Protein AF-A0AAE2YFQ4-F1 (afdb_monomer_lite)

Foldseek 3Di:
DDDDDDDPVLVVLLVVLCVVVQHDDPVLSVVLSVQCVVVVSPSVSSNVSSVVVCVVPPHPHPDD

Secondary structure (DSSP, 8-state):
-------HHHHHHHHHHHHHTT--SHHHHHHHHHHHHHHTT-HHHHHHHHHHHHHSS-------

pLDDT: mean 80.58, std 14.74, range [39.72, 92.38]

Sequence (64 aa):
MVRVKLSEEERAIVKEVMDELGISGGRVKMLVEAVGVRTGFDKRRMRVAVKRALVGGEPIVKKK

Radius of gyration: 11.1 Å; chains: 1; bounding box: 32×21×25 Å

Structure (mmCIF, N/CA/C/O backbone):
data_AF-A0AAE2YFQ4-F1
#
_entry.id   AF-A0AAE2YFQ4-F1
#
loop_
_atom_site.group_PDB
_atom_site.id
_atom_site.type_symbol
_atom_site.label_atom_id
_atom_site.label_alt_id
_atom_site.label_comp_id
_atom_site.label_asym_id
_atom_site.label_entity_id
_atom_site.label_seq_id
_atom_site.pdbx_PDB_ins_code
_atom_site.Cartn_x
_atom_site.Cartn_y
_atom_site.Cartn_z
_atom_site.occupancy
_atom_site.B_iso_or_equiv
_atom_site.auth_seq_id
_atom_site.auth_comp_id
_atom_site.auth_asym_id
_atom_site.auth_atom_id
_atom_site.pdbx_PDB_model_num
ATOM 1 N N . MET A 1 1 ? -11.783 11.133 -12.337 1.00 49.50 1 MET A N 1
ATOM 2 C CA . MET A 1 1 ? -10.681 10.527 -11.556 1.00 49.50 1 MET A CA 1
ATOM 3 C C . MET A 1 1 ? -11.043 10.657 -10.081 1.00 49.50 1 MET A C 1
ATOM 5 O O . MET A 1 1 ? -11.084 11.773 -9.580 1.00 49.50 1 MET A O 1
ATOM 9 N N . VAL A 1 2 ? -11.461 9.570 -9.426 1.00 51.69 2 VAL A N 1
ATOM 10 C CA . VAL A 1 2 ? -11.984 9.623 -8.048 1.00 51.69 2 VAL A CA 1
ATOM 11 C C . VAL A 1 2 ? -10.811 9.844 -7.092 1.00 51.69 2 VAL A C 1
ATOM 13 O O . VAL A 1 2 ? -9.934 8.992 -6.991 1.00 51.69 2 VAL A O 1
ATOM 16 N N . ARG A 1 3 ? -10.756 11.002 -6.423 1.00 59.03 3 ARG A N 1
ATOM 17 C CA . ARG A 1 3 ? -9.817 11.223 -5.315 1.00 59.03 3 ARG A CA 1
ATOM 18 C C . ARG A 1 3 ? -10.317 10.418 -4.123 1.00 59.03 3 ARG A C 1
ATOM 20 O O . ARG A 1 3 ? -11.324 10.784 -3.522 1.00 59.03 3 ARG A O 1
ATOM 27 N N . VAL A 1 4 ? -9.622 9.335 -3.794 1.00 69.81 4 VAL A N 1
ATOM 28 C CA . VAL A 1 4 ? -9.855 8.618 -2.541 1.00 69.81 4 VAL A CA 1
ATOM 29 C C . VAL A 1 4 ? -9.503 9.576 -1.399 1.00 69.81 4 VAL A C 1
ATOM 31 O O . VAL A 1 4 ? -8.364 10.033 -1.290 1.00 69.81 4 VAL A O 1
ATOM 34 N N . LYS A 1 5 ? -10.491 9.956 -0.584 1.00 81.12 5 LYS A N 1
ATOM 35 C CA . LYS A 1 5 ? -10.244 10.722 0.642 1.00 81.12 5 LYS A CA 1
ATOM 36 C C . LYS A 1 5 ? -9.767 9.742 1.708 1.00 81.12 5 LYS A C 1
ATOM 38 O O . LYS A 1 5 ? -10.585 9.037 2.276 1.00 81.12 5 LYS A O 1
ATOM 43 N N . LEU A 1 6 ? -8.455 9.709 1.919 1.00 84.19 6 LEU A N 1
ATOM 44 C CA . LEU A 1 6 ? -7.812 8.889 2.943 1.00 84.19 6 LEU A CA 1
ATOM 45 C C . LEU A 1 6 ? -7.597 9.681 4.230 1.00 84.19 6 LEU A C 1
ATOM 47 O O . LEU A 1 6 ? -7.135 10.832 4.154 1.00 84.19 6 LEU A O 1
ATOM 51 N N . SER A 1 7 ? -7.853 9.043 5.371 1.00 91.12 7 SER A N 1
ATOM 52 C CA . SER A 1 7 ? -7.435 9.510 6.695 1.00 91.12 7 SER A CA 1
ATOM 53 C C . SER A 1 7 ? -5.904 9.518 6.823 1.00 91.12 7 SER A C 1
ATOM 55 O O . SER A 1 7 ? -5.182 8.978 5.978 1.00 91.12 7 SER A O 1
ATOM 57 N N . GLU A 1 8 ? -5.376 10.158 7.867 1.00 89.12 8 GLU A N 1
ATOM 58 C CA . GLU A 1 8 ? -3.928 10.157 8.118 1.00 89.12 8 GLU A CA 1
ATOM 59 C C . GLU A 1 8 ? -3.392 8.747 8.406 1.00 89.12 8 GLU A C 1
ATOM 61 O O . GLU A 1 8 ? -2.327 8.382 7.907 1.00 89.12 8 GLU A O 1
ATOM 66 N N . GLU A 1 9 ? -4.168 7.924 9.112 1.00 89.75 9 GLU A N 1
ATOM 67 C CA . GLU A 1 9 ? -3.835 6.527 9.407 1.00 89.75 9 GLU A CA 1
ATOM 68 C C . GLU A 1 9 ? -3.783 5.680 8.131 1.00 89.75 9 GLU A C 1
ATOM 70 O O . GLU A 1 9 ? -2.824 4.946 7.889 1.00 89.75 9 GLU A O 1
ATOM 75 N N . GLU A 1 10 ? -4.777 5.832 7.256 1.00 90.94 10 GLU A N 1
ATOM 76 C CA . GLU A 1 10 ? -4.838 5.118 5.981 1.00 90.94 10 GLU A CA 1
ATOM 77 C C . GLU A 1 10 ? -3.671 5.509 5.063 1.00 90.94 10 GLU A C 1
ATOM 79 O O . GLU A 1 10 ? -3.081 4.660 4.389 1.00 90.94 10 GLU A O 1
ATOM 84 N N . ARG A 1 11 ? -3.272 6.789 5.072 1.00 90.06 11 ARG A N 1
ATOM 85 C CA . ARG A 1 11 ? -2.083 7.262 4.346 1.00 90.06 11 ARG A CA 1
ATOM 86 C C . ARG A 1 11 ? -0.794 6.673 4.907 1.00 90.06 11 ARG A C 1
ATOM 88 O O . ARG A 1 11 ? 0.097 6.352 4.118 1.00 90.06 11 A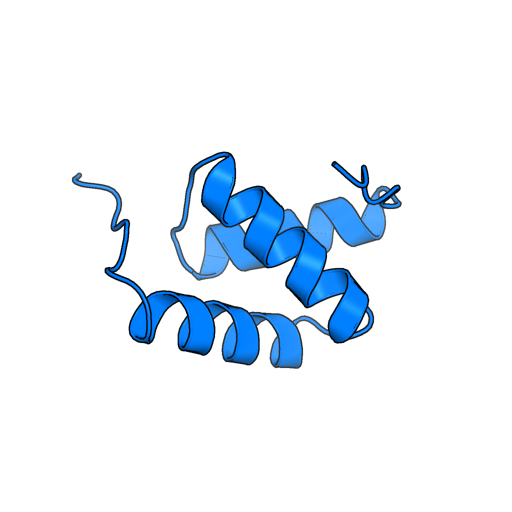RG A O 1
ATOM 95 N N . ALA A 1 12 ? -0.685 6.531 6.227 1.00 92.38 12 ALA A N 1
ATOM 96 C CA . ALA A 1 12 ? 0.464 5.892 6.859 1.00 92.38 12 ALA A CA 1
ATOM 97 C C . ALA A 1 12 ? 0.566 4.418 6.439 1.00 92.38 12 ALA A C 1
ATOM 99 O O . ALA A 1 12 ? 1.632 3.980 6.011 1.00 92.38 12 ALA A O 1
ATOM 100 N N . ILE A 1 13 ? -0.557 3.692 6.435 1.00 91.06 13 ILE A N 1
ATOM 101 C CA . ILE A 1 13 ? -0.628 2.298 5.975 1.00 91.06 13 ILE A CA 1
ATOM 102 C C . ILE A 1 13 ? -0.196 2.171 4.509 1.00 91.06 13 ILE A C 1
ATOM 104 O O . ILE A 1 13 ? 0.615 1.310 4.171 1.00 91.06 13 ILE A O 1
ATOM 108 N N . VAL A 1 14 ? -0.702 3.041 3.629 1.00 91.06 14 VAL A N 1
ATOM 109 C CA . VAL A 1 14 ? -0.307 3.062 2.212 1.00 91.06 14 VAL A CA 1
ATOM 110 C C . VAL A 1 14 ? 1.197 3.295 2.069 1.00 91.06 14 VAL A C 1
ATOM 112 O O . VAL A 1 14 ? 1.846 2.597 1.291 1.00 91.06 14 VAL A O 1
ATOM 115 N N . LYS A 1 15 ? 1.757 4.244 2.828 1.00 90.75 15 LYS A N 1
ATOM 116 C CA . LYS A 1 15 ? 3.189 4.555 2.792 1.00 90.75 15 LYS A CA 1
ATOM 117 C C . LYS A 1 15 ? 4.035 3.369 3.254 1.00 90.75 15 LYS A C 1
ATOM 119 O O . LYS A 1 15 ? 4.956 2.992 2.541 1.00 90.75 15 LYS A O 1
ATOM 124 N N . GLU A 1 16 ? 3.685 2.741 4.374 1.00 92.00 16 GLU A N 1
ATOM 125 C CA . GLU A 1 16 ? 4.392 1.555 4.865 1.00 92.00 16 GLU A CA 1
ATOM 126 C C . GLU A 1 16 ? 4.367 0.406 3.852 1.00 92.00 16 GLU A C 1
ATOM 128 O O . GLU A 1 16 ? 5.401 -0.196 3.588 1.00 92.00 16 GLU A O 1
ATOM 133 N N . VAL A 1 17 ? 3.215 0.125 3.231 1.00 90.50 17 VAL A N 1
ATOM 134 C CA . VAL A 1 17 ? 3.109 -0.930 2.207 1.00 90.50 17 VAL A CA 1
ATOM 135 C C . VAL A 1 17 ? 3.976 -0.606 0.985 1.00 90.50 17 VAL A C 1
ATOM 137 O O . VAL A 1 17 ? 4.575 -1.509 0.400 1.00 90.50 17 VAL A O 1
ATOM 140 N N . MET A 1 18 ? 4.055 0.666 0.586 1.00 89.44 18 MET A N 1
ATOM 141 C CA . MET A 1 18 ? 4.938 1.098 -0.500 1.00 89.44 18 MET A CA 1
ATOM 142 C C . MET A 1 18 ? 6.419 0.947 -0.131 1.00 89.44 18 MET A C 1
ATOM 144 O O . MET A 1 18 ? 7.184 0.431 -0.947 1.00 89.44 18 MET A O 1
ATOM 148 N N . ASP A 1 19 ? 6.805 1.347 1.082 1.00 90.88 19 ASP A N 1
ATOM 149 C CA . ASP A 1 19 ? 8.180 1.256 1.582 1.00 90.88 19 ASP A CA 1
ATOM 150 C C . ASP A 1 19 ? 8.623 -0.212 1.745 1.00 90.88 19 ASP A C 1
ATOM 152 O O . ASP A 1 19 ? 9.695 -0.582 1.267 1.00 90.88 19 ASP A O 1
ATOM 156 N N . GLU A 1 20 ? 7.776 -1.079 2.315 1.00 88.31 20 GLU A N 1
ATOM 157 C CA . GLU A 1 20 ? 8.045 -2.519 2.474 1.00 88.31 20 GLU A CA 1
ATOM 158 C C . GLU A 1 20 ? 8.257 -3.237 1.136 1.00 88.31 20 GLU A C 1
ATOM 160 O O . GLU A 1 20 ? 9.069 -4.156 1.030 1.00 88.31 20 GLU A O 1
ATOM 165 N N . LEU A 1 21 ? 7.511 -2.838 0.106 1.00 85.00 21 LEU A N 1
ATOM 166 C CA . LEU A 1 21 ? 7.636 -3.406 -1.233 1.00 85.00 21 LEU A CA 1
ATOM 167 C C . LEU A 1 21 ? 8.721 -2.703 -2.070 1.00 85.00 21 LEU A C 1
ATOM 169 O O . LEU A 1 21 ? 8.971 -3.111 -3.204 1.00 85.00 21 LEU A O 1
ATOM 173 N N . GLY A 1 22 ? 9.359 -1.658 -1.532 1.00 86.44 22 GLY A N 1
ATOM 174 C CA . GLY A 1 22 ? 10.407 -0.891 -2.205 1.00 86.44 22 GLY A CA 1
ATOM 175 C C . GLY A 1 22 ? 9.916 -0.100 -3.420 1.00 86.44 22 GLY A C 1
ATOM 176 O O . GLY A 1 22 ? 10.697 0.163 -4.338 1.00 86.44 22 GLY A O 1
ATOM 177 N N . ILE A 1 23 ? 8.633 0.265 -3.461 1.00 84.19 23 ILE A N 1
ATOM 178 C CA . ILE A 1 23 ? 8.007 0.859 -4.642 1.00 84.19 23 ILE A CA 1
ATOM 179 C C . ILE A 1 23 ? 7.861 2.365 -4.477 1.00 84.19 23 ILE A C 1
ATOM 181 O O . ILE A 1 23 ? 7.488 2.879 -3.426 1.00 84.19 23 ILE A O 1
ATOM 185 N N . SER A 1 24 ? 8.079 3.092 -5.564 1.00 81.25 24 SER A N 1
ATOM 186 C CA . SER A 1 24 ? 7.881 4.537 -5.611 1.00 81.25 24 SER A CA 1
ATOM 187 C C . SER A 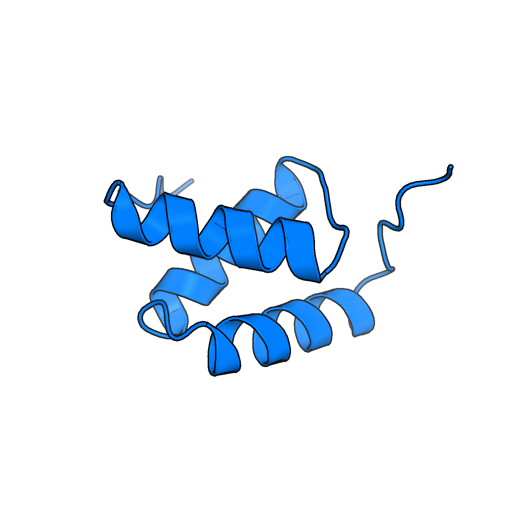1 24 ? 7.235 4.955 -6.921 1.00 81.25 24 SER A C 1
ATOM 189 O O . SER A 1 24 ? 7.519 4.374 -7.964 1.00 81.25 24 SER A O 1
ATOM 191 N N . GLY A 1 25 ? 6.414 6.003 -6.879 1.00 82.94 25 GLY A N 1
ATOM 192 C CA . GLY A 1 25 ? 5.827 6.614 -8.070 1.00 82.94 25 GLY A CA 1
ATOM 193 C C . GLY A 1 25 ? 4.335 6.890 -7.917 1.00 82.94 25 GLY A C 1
ATOM 194 O O . GLY A 1 25 ? 3.610 6.141 -7.265 1.00 82.94 25 GLY A O 1
ATOM 195 N N . GLY A 1 26 ? 3.862 7.970 -8.546 1.00 83.00 26 GLY A N 1
ATOM 196 C CA . GLY A 1 26 ? 2.468 8.415 -8.425 1.00 83.00 26 GLY A CA 1
ATOM 197 C C . GLY A 1 26 ? 1.444 7.398 -8.942 1.00 83.00 26 GLY A C 1
ATOM 198 O O . GLY A 1 26 ? 0.392 7.231 -8.332 1.00 83.00 26 GLY A O 1
ATOM 199 N N . ARG A 1 27 ? 1.770 6.662 -10.016 1.00 80.44 27 ARG A N 1
ATOM 200 C CA . ARG A 1 27 ? 0.898 5.609 -10.570 1.00 80.44 27 ARG A CA 1
ATOM 201 C C . ARG A 1 27 ? 0.736 4.430 -9.612 1.00 80.44 27 ARG A C 1
ATOM 203 O O . ARG A 1 27 ? -0.379 3.967 -9.401 1.00 80.44 27 ARG A O 1
ATOM 210 N N . VAL A 1 28 ? 1.833 3.977 -9.000 1.00 83.69 28 VAL A N 1
ATOM 211 C CA . VAL A 1 28 ? 1.771 2.877 -8.031 1.00 83.69 28 VAL A CA 1
ATOM 212 C C . VAL A 1 28 ? 1.103 3.330 -6.742 1.00 83.69 28 VAL A C 1
ATOM 214 O O . VAL A 1 28 ? 0.300 2.588 -6.196 1.00 83.69 28 VAL A O 1
ATOM 217 N N . LYS A 1 29 ? 1.335 4.570 -6.301 1.00 87.38 29 LYS A N 1
ATOM 218 C CA . LYS A 1 29 ? 0.605 5.136 -5.164 1.00 87.38 29 LYS A CA 1
ATOM 219 C C . LYS A 1 29 ? -0.910 5.032 -5.366 1.00 87.38 29 LYS A C 1
ATOM 221 O O . LYS A 1 29 ? -1.584 4.484 -4.506 1.00 87.38 29 LYS A O 1
ATOM 226 N N . MET A 1 30 ? -1.431 5.440 -6.525 1.00 87.88 30 MET A N 1
ATOM 227 C CA . MET A 1 30 ? -2.865 5.305 -6.831 1.00 87.88 30 MET A CA 1
ATOM 228 C C . MET A 1 30 ? -3.350 3.850 -6.803 1.00 87.88 30 MET A C 1
ATOM 230 O O . MET A 1 30 ? -4.456 3.583 -6.337 1.00 87.88 30 MET A O 1
ATOM 234 N N . LEU A 1 31 ? -2.527 2.903 -7.266 1.00 87.06 31 LEU A N 1
ATOM 235 C CA . LEU A 1 31 ? -2.828 1.474 -7.171 1.00 87.06 31 LEU A CA 1
ATOM 236 C C . LEU A 1 31 ? -2.921 1.019 -5.707 1.00 87.06 31 LEU A C 1
ATOM 238 O O . LEU A 1 31 ? -3.885 0.350 -5.347 1.00 87.06 31 LEU A O 1
ATOM 242 N N . VAL A 1 32 ? -1.955 1.390 -4.861 1.00 89.31 32 VAL A N 1
ATOM 243 C CA . VAL A 1 32 ? -1.947 1.014 -3.437 1.00 89.31 32 VAL A CA 1
ATOM 244 C C . VAL A 1 32 ? -3.125 1.644 -2.694 1.00 89.31 32 VAL A C 1
ATOM 246 O O . VAL A 1 32 ? -3.764 0.960 -1.900 1.00 89.31 32 VAL A O 1
ATOM 249 N N . GLU A 1 33 ? -3.472 2.898 -2.988 1.00 90.88 33 GLU A N 1
ATOM 250 C CA . GLU A 1 33 ? -4.649 3.565 -2.416 1.00 90.88 33 GLU A CA 1
ATOM 251 C C . GLU A 1 33 ? -5.952 2.850 -2.819 1.00 90.88 33 GLU A C 1
ATOM 253 O O . GLU A 1 33 ? -6.787 2.553 -1.965 1.00 90.88 33 GLU A O 1
ATOM 258 N N . ALA A 1 34 ? -6.110 2.494 -4.099 1.00 88.81 34 ALA A N 1
ATOM 259 C CA . ALA A 1 34 ? -7.282 1.762 -4.585 1.00 88.81 34 ALA A CA 1
ATOM 260 C C . ALA A 1 34 ? -7.382 0.343 -3.997 1.00 88.81 34 ALA A C 1
ATOM 262 O O . ALA A 1 34 ? -8.474 -0.125 -3.663 1.00 88.81 34 ALA A O 1
ATOM 263 N N . VAL A 1 35 ? -6.244 -0.342 -3.848 1.00 89.31 35 VAL A N 1
ATOM 264 C CA . VAL A 1 35 ? -6.172 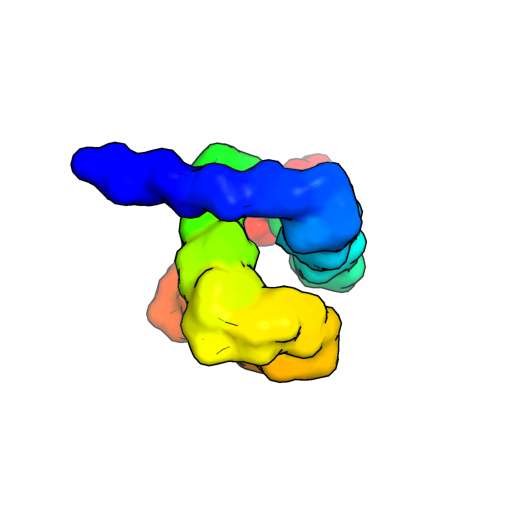-1.636 -3.160 1.00 89.31 35 VAL A CA 1
ATOM 265 C C . VAL A 1 35 ? -6.544 -1.472 -1.689 1.00 89.31 35 VAL A C 1
ATOM 267 O O . VAL A 1 35 ? -7.348 -2.260 -1.202 1.00 89.31 35 VAL A O 1
ATOM 270 N N . GLY A 1 36 ? -6.041 -0.430 -1.020 1.00 89.56 36 GLY A N 1
ATOM 271 C CA . GLY A 1 36 ? -6.345 -0.109 0.374 1.00 89.56 36 GLY A CA 1
ATOM 272 C C . GLY A 1 36 ? -7.841 0.013 0.635 1.00 89.56 36 GLY A C 1
ATOM 273 O O . GLY A 1 36 ? -8.354 -0.673 1.516 1.00 89.56 36 GLY A O 1
ATOM 274 N N . VAL A 1 37 ? -8.560 0.765 -0.206 1.00 89.88 37 VAL A N 1
ATOM 275 C CA . VAL A 1 37 ? -10.028 0.882 -0.133 1.00 89.88 37 VAL A CA 1
ATOM 276 C C . VAL A 1 37 ? -10.710 -0.478 -0.294 1.00 89.88 37 VAL A C 1
ATOM 278 O O . VAL A 1 37 ? -11.607 -0.817 0.471 1.00 89.88 37 VAL A O 1
ATOM 281 N N . ARG A 1 38 ? -10.271 -1.295 -1.261 1.00 87.75 38 ARG A N 1
ATOM 282 C CA . ARG A 1 38 ? -10.856 -2.623 -1.511 1.00 87.75 38 ARG A CA 1
ATOM 283 C C . ARG A 1 38 ? -10.607 -3.604 -0.361 1.00 87.75 38 ARG A C 1
ATOM 285 O O . ARG A 1 38 ? -11.419 -4.495 -0.135 1.00 87.75 38 ARG A O 1
ATOM 292 N N . THR A 1 39 ? -9.479 -3.481 0.331 1.00 88.00 39 THR A N 1
ATOM 293 C CA . THR A 1 39 ? -9.084 -4.389 1.416 1.00 88.00 39 THR A CA 1
ATOM 294 C C . THR A 1 39 ? -9.424 -3.868 2.810 1.00 88.00 39 THR A C 1
ATOM 296 O O . THR A 1 39 ? -9.118 -4.564 3.776 1.00 88.00 39 THR A O 1
ATOM 299 N N . GLY A 1 40 ? -10.006 -2.670 2.932 1.00 89.75 40 GLY A N 1
ATOM 300 C CA . GLY A 1 40 ? -10.256 -2.017 4.221 1.00 89.75 40 GLY A CA 1
ATOM 301 C C . GLY A 1 40 ? -8.971 -1.694 4.990 1.00 89.75 40 GLY A C 1
ATOM 302 O O . GLY A 1 40 ? -8.929 -1.861 6.200 1.00 89.75 40 GLY A O 1
ATOM 303 N N . PHE A 1 41 ? -7.899 -1.323 4.281 1.00 89.12 41 PHE A N 1
ATOM 304 C CA . PHE A 1 41 ? -6.578 -0.998 4.844 1.00 89.12 41 PHE A CA 1
ATOM 305 C C . PHE A 1 41 ? -5.913 -2.098 5.692 1.00 89.12 41 PHE A C 1
ATOM 307 O O . PHE A 1 41 ? -4.978 -1.842 6.448 1.00 89.12 41 PHE A O 1
ATOM 314 N N . ASP A 1 42 ? -6.313 -3.359 5.513 1.00 91.94 42 ASP A N 1
ATOM 315 C CA . ASP A 1 42 ? -5.593 -4.499 6.082 1.00 91.94 42 ASP A CA 1
ATOM 316 C C . ASP A 1 42 ? -4.207 -4.636 5.423 1.00 91.94 42 ASP A C 1
ATOM 318 O O . ASP A 1 42 ? -4.086 -5.061 4.269 1.00 91.94 42 ASP A O 1
ATOM 322 N N . LYS A 1 43 ? -3.141 -4.320 6.172 1.00 88.00 43 LYS A N 1
ATOM 323 C CA . LYS A 1 43 ? -1.741 -4.371 5.704 1.00 88.00 43 LYS A CA 1
ATOM 324 C C . LYS A 1 43 ? -1.357 -5.708 5.065 1.00 88.00 43 LYS A C 1
ATOM 326 O O . LYS A 1 43 ? -0.572 -5.744 4.114 1.00 88.00 43 LYS A O 1
ATOM 331 N N . ARG A 1 44 ? -1.848 -6.835 5.590 1.00 89.38 44 ARG A N 1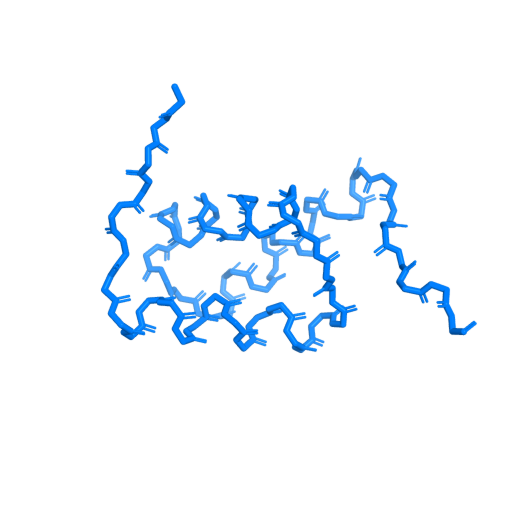
ATOM 332 C CA . ARG A 1 44 ? -1.490 -8.171 5.090 1.00 89.38 44 ARG A CA 1
ATOM 333 C C . ARG A 1 44 ? -2.170 -8.429 3.749 1.00 89.38 44 ARG A C 1
ATOM 335 O O . ARG A 1 44 ? -1.517 -8.897 2.815 1.00 89.38 44 ARG A O 1
ATOM 342 N N . ARG A 1 45 ? -3.451 -8.072 3.630 1.00 89.88 45 ARG A N 1
ATOM 343 C CA . ARG A 1 45 ? -4.207 -8.174 2.372 1.00 89.88 45 ARG A CA 1
ATOM 344 C C . ARG A 1 45 ? -3.685 -7.202 1.319 1.00 89.88 45 ARG A C 1
ATOM 346 O O . ARG A 1 45 ? -3.509 -7.612 0.172 1.00 89.88 45 ARG A O 1
ATOM 353 N N . MET A 1 46 ? -3.370 -5.966 1.710 1.00 91.31 46 MET A N 1
ATOM 354 C CA . MET A 1 46 ? -2.790 -4.952 0.829 1.00 91.31 46 MET A CA 1
ATOM 355 C C . MET A 1 46 ? -1.481 -5.434 0.217 1.00 91.31 46 MET A C 1
ATOM 357 O O . MET A 1 46 ? -1.363 -5.439 -1.002 1.00 91.31 46 MET A O 1
ATOM 361 N N . ARG A 1 47 ? -0.532 -5.928 1.019 1.00 89.62 47 ARG A N 1
ATOM 362 C CA . ARG A 1 47 ? 0.736 -6.470 0.504 1.00 89.62 47 ARG A CA 1
ATOM 363 C C . ARG A 1 47 ? 0.537 -7.537 -0.566 1.00 89.62 47 ARG A C 1
ATOM 365 O O . ARG A 1 47 ? 1.153 -7.470 -1.625 1.00 89.62 47 ARG A O 1
ATOM 372 N N . VAL A 1 48 ? -0.327 -8.519 -0.301 1.00 89.38 48 VAL A N 1
ATOM 373 C CA . VAL A 1 48 ? -0.590 -9.618 -1.242 1.00 89.38 48 VAL A CA 1
ATOM 374 C C . VAL A 1 48 ? -1.247 -9.092 -2.518 1.00 89.38 48 VAL A C 1
ATOM 376 O O . VAL A 1 48 ? -0.836 -9.468 -3.615 1.00 89.38 48 VAL A O 1
ATOM 379 N N . ALA A 1 49 ? -2.240 -8.212 -2.390 1.00 88.69 49 ALA A N 1
ATOM 380 C CA . ALA A 1 49 ? -2.960 -7.643 -3.523 1.00 88.69 49 ALA A CA 1
ATOM 381 C C . ALA A 1 49 ? -2.075 -6.719 -4.377 1.00 88.69 49 ALA A C 1
ATOM 383 O O . ALA A 1 49 ? -2.068 -6.853 -5.599 1.00 88.69 49 ALA A O 1
ATOM 384 N N . VAL A 1 50 ? -1.280 -5.847 -3.749 1.00 88.00 50 VAL A N 1
ATOM 385 C CA . VAL A 1 50 ? -0.315 -4.972 -4.429 1.00 88.00 50 VAL A CA 1
ATOM 386 C C . VAL A 1 50 ? 0.762 -5.809 -5.114 1.00 88.00 50 VAL A C 1
ATOM 388 O O . VAL A 1 50 ? 1.005 -5.621 -6.300 1.00 88.00 50 VAL A O 1
ATOM 391 N N . LYS A 1 51 ? 1.350 -6.800 -4.431 1.00 86.44 51 LYS A N 1
ATOM 392 C CA . LYS A 1 51 ? 2.353 -7.688 -5.037 1.00 86.44 51 LYS A CA 1
ATOM 393 C C . LYS A 1 51 ? 1.788 -8.452 -6.236 1.00 86.44 51 LYS A C 1
ATOM 395 O O . LYS A 1 51 ? 2.444 -8.519 -7.265 1.00 86.44 51 LYS A O 1
ATOM 400 N N . ARG A 1 52 ? 0.561 -8.981 -6.151 1.00 84.88 52 ARG A N 1
ATOM 401 C CA . ARG A 1 52 ? -0.109 -9.631 -7.294 1.00 84.88 52 ARG A CA 1
ATOM 402 C C . ARG A 1 52 ? -0.326 -8.666 -8.458 1.00 84.88 52 ARG A C 1
ATOM 404 O O . ARG A 1 52 ? -0.061 -9.034 -9.596 1.00 84.88 52 ARG A O 1
ATOM 411 N N . ALA A 1 53 ? -0.759 -7.440 -8.174 1.00 84.06 53 ALA A N 1
ATOM 412 C CA . ALA A 1 53 ? -0.961 -6.420 -9.196 1.00 84.06 53 ALA A CA 1
ATOM 413 C C . ALA A 1 53 ? 0.354 -5.988 -9.877 1.00 84.06 53 ALA A C 1
ATOM 415 O O . ALA A 1 53 ? 0.349 -5.717 -11.071 1.00 84.06 53 ALA A O 1
ATOM 416 N N . LEU A 1 54 ? 1.473 -5.975 -9.143 1.00 79.62 54 LEU A N 1
ATOM 417 C CA . LEU A 1 54 ? 2.807 -5.614 -9.650 1.00 79.62 54 LEU A CA 1
ATOM 418 C C . LEU A 1 54 ? 3.591 -6.770 -10.277 1.00 79.62 54 LEU A C 1
ATOM 420 O O . LEU A 1 54 ? 4.574 -6.540 -10.963 1.00 79.62 54 LEU A O 1
ATOM 424 N N . VAL A 1 55 ? 3.230 -8.018 -9.992 1.00 71.62 55 VAL A N 1
ATOM 425 C CA . VAL A 1 55 ? 3.805 -9.181 -10.686 1.00 71.62 55 VAL A CA 1
ATOM 426 C C . VAL A 1 55 ? 3.047 -9.435 -11.992 1.00 71.62 55 VAL A C 1
ATOM 428 O O . VAL A 1 55 ? 3.642 -9.886 -12.964 1.00 71.62 55 VAL A O 1
ATOM 431 N N . GLY A 1 56 ? 1.749 -9.110 -12.036 1.00 64.19 56 GLY A N 1
ATOM 432 C CA . GLY A 1 56 ? 0.932 -9.185 -13.251 1.00 64.19 56 GLY A CA 1
ATOM 433 C C . GLY A 1 56 ? 1.110 -8.017 -14.231 1.00 64.19 56 GLY A C 1
ATOM 434 O O . GLY A 1 56 ? 0.699 -8.140 -15.380 1.00 64.19 56 GLY A O 1
ATOM 435 N N . GLY A 1 57 ? 1.713 -6.900 -13.812 1.00 56.81 57 GLY A N 1
ATOM 436 C CA . GLY A 1 57 ? 2.079 -5.774 -14.677 1.00 56.81 57 GLY A CA 1
ATOM 437 C C . GLY A 1 57 ? 3.520 -5.375 -14.396 1.00 56.81 57 GLY A C 1
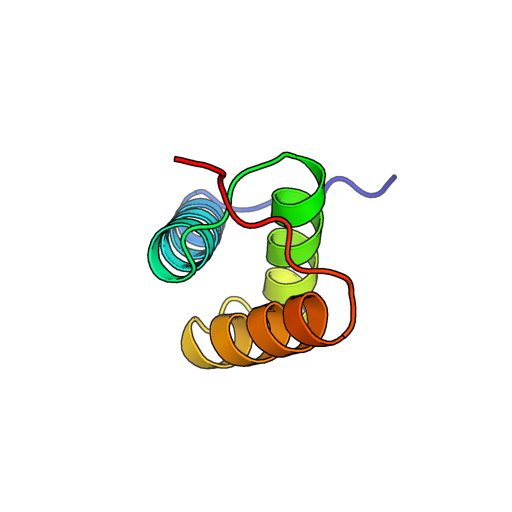ATOM 438 O O . GLY A 1 57 ? 3.855 -5.222 -13.232 1.00 56.81 57 GLY A O 1
ATOM 439 N N . GLU A 1 58 ? 4.356 -5.266 -15.432 1.00 45.69 58 GLU A N 1
ATOM 440 C CA . GLU A 1 58 ? 5.820 -5.115 -15.352 1.00 45.69 58 GLU A CA 1
ATOM 441 C C . GLU A 1 58 ? 6.325 -4.365 -14.102 1.00 45.69 58 GLU A C 1
ATOM 443 O O . GLU A 1 58 ? 5.877 -3.247 -13.812 1.00 45.69 58 GLU A O 1
ATOM 448 N N . PRO A 1 59 ? 7.281 -4.944 -13.353 1.00 50.50 59 PRO A N 1
ATOM 449 C CA . PRO A 1 59 ? 7.722 -4.359 -12.104 1.00 50.50 59 PRO A CA 1
ATOM 450 C C . PRO A 1 59 ? 8.472 -3.049 -12.376 1.00 50.50 59 PRO A C 1
ATOM 452 O O . PRO A 1 59 ? 9.560 -3.035 -12.951 1.00 50.50 59 PRO A O 1
ATOM 455 N N . ILE A 1 60 ? 7.914 -1.930 -11.905 1.00 54.38 60 ILE A N 1
ATOM 456 C CA . ILE A 1 60 ? 8.622 -0.646 -11.798 1.00 54.38 60 ILE A CA 1
ATOM 457 C C . ILE A 1 60 ? 9.570 -0.764 -10.596 1.00 54.38 60 ILE A C 1
ATOM 459 O O . ILE A 1 60 ? 9.303 -0.264 -9.503 1.00 54.38 60 ILE A O 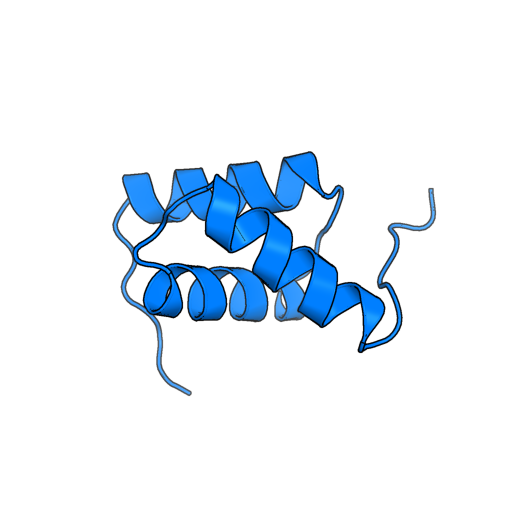1
ATOM 463 N N . VAL A 1 61 ? 10.652 -1.518 -10.778 1.00 55.09 61 VAL A N 1
ATOM 464 C CA . VAL A 1 61 ? 11.740 -1.624 -9.805 1.00 55.09 61 VAL A CA 1
ATOM 465 C C . VAL A 1 61 ? 12.520 -0.313 -9.853 1.00 55.09 61 VAL A C 1
ATOM 467 O O . VAL A 1 61 ? 12.909 0.136 -10.934 1.00 55.09 61 VAL A O 1
ATOM 470 N N . LYS A 1 62 ? 12.773 0.308 -8.695 1.00 46.81 62 LYS A N 1
ATOM 471 C CA . LYS A 1 62 ? 13.763 1.389 -8.596 1.00 46.81 62 LYS A CA 1
ATOM 472 C C . LYS A 1 62 ? 15.090 0.871 -9.162 1.00 46.81 62 LYS A C 1
ATOM 474 O O . LYS A 1 62 ? 15.714 0.005 -8.552 1.00 46.81 62 LYS A O 1
ATOM 479 N N . LYS A 1 63 ? 15.529 1.391 -10.315 1.00 46.91 63 LYS A N 1
ATOM 480 C CA . LYS A 1 63 ? 16.939 1.270 -10.701 1.00 46.91 63 LYS A CA 1
ATOM 481 C C . LYS A 1 63 ? 17.747 2.075 -9.685 1.00 46.91 63 LYS A C 1
ATOM 483 O O . LYS A 1 63 ? 17.424 3.234 -9.428 1.00 46.91 63 LYS A O 1
ATOM 488 N N . LYS A 1 64 ? 18.683 1.377 -9.048 1.00 39.72 64 LYS A N 1
ATOM 489 C CA . LYS A 1 64 ? 19.628 1.902 -8.067 1.00 39.72 64 LYS A CA 1
ATOM 490 C C . LYS A 1 64 ? 20.596 2.876 -8.727 1.00 39.72 64 LYS A C 1
ATOM 492 O O . LYS A 1 64 ? 20.913 2.636 -9.914 1.00 39.72 64 LYS A O 1
#